Protein AF-A0A3D2YTZ0-F1 (afdb_monomer_lite)

Foldseek 3Di:
DDWDWDQDPVRKIKTFAAADPDDDPCNVPPFFGQWMFIAHPVRDTPAIAGDRFFGDDKDQDPVRKIKTKGWDWDDLVLVVLAAADDDDPPDDSTDIWIKIFIAHRVRDTPDIDTVSVVDDSVPDHD

Radius of gyration: 16.48 Å; chains: 1; bounding b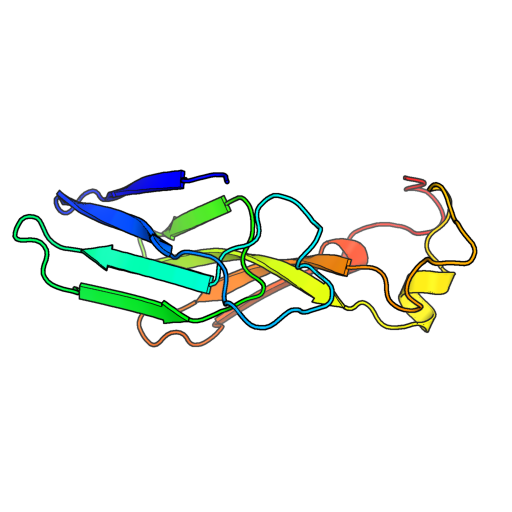ox: 40×25×51 Å

Secondary structure (DSSP, 8-state):
----EEE-TTS-EEEEPPPPSS--TTTTSTTB-SEEEEE-TT--EEEEEE-TTEEEEEEE-TTS-EEEEEEEEPPHHHHTT---S---TTS-SSPEEEEEEEEPTTS-EEEEEEGGGSS-TTT---

Structure (mmCIF, N/CA/C/O backbone):
data_AF-A0A3D2YTZ0-F1
#
_entry.id   AF-A0A3D2YTZ0-F1
#
loop_
_atom_site.group_PDB
_atom_site.id
_atom_site.type_symbol
_atom_site.label_atom_id
_atom_site.label_alt_id
_atom_site.label_comp_id
_atom_site.label_asym_id
_atom_site.label_entity_id
_atom_site.label_seq_id
_atom_site.pdbx_PDB_ins_code
_atom_site.Cartn_x
_atom_site.Cartn_y
_atom_site.Cartn_z
_atom_site.occupancy
_atom_site.B_iso_or_equiv
_atom_site.auth_seq_id
_atom_site.auth_comp_id
_atom_site.auth_asym_id
_atom_site.auth_atom_id
_atom_site.pdbx_PDB_model_num
ATOM 1 N N . TYR A 1 1 ? 8.484 15.022 3.034 1.00 47.84 1 TYR A N 1
ATOM 2 C CA . TYR A 1 1 ? 7.733 14.088 3.890 1.00 47.84 1 TYR A CA 1
ATOM 3 C C . TYR A 1 1 ? 6.256 14.335 3.683 1.00 47.84 1 TYR A C 1
ATOM 5 O O . TYR A 1 1 ? 5.784 15.413 4.026 1.00 47.84 1 TYR A O 1
ATOM 13 N N . THR A 1 2 ? 5.550 13.393 3.066 1.00 51.31 2 THR A N 1
ATOM 14 C CA . THR A 1 2 ? 4.092 13.467 2.950 1.00 51.31 2 THR A CA 1
ATOM 15 C C . THR A 1 2 ? 3.515 12.777 4.177 1.00 51.31 2 THR A C 1
ATOM 17 O O . THR A 1 2 ? 3.542 11.558 4.271 1.00 51.31 2 THR A O 1
ATOM 20 N N . LEU A 1 3 ? 3.065 13.560 5.155 1.00 62.12 3 LEU A N 1
ATOM 21 C CA . LEU A 1 3 ? 2.272 13.051 6.272 1.00 62.12 3 LEU A CA 1
ATOM 22 C C . LEU A 1 3 ? 0.809 13.118 5.835 1.00 62.12 3 LEU A C 1
ATOM 24 O O . LEU A 1 3 ? 0.198 14.184 5.864 1.00 62.12 3 LEU A O 1
ATOM 28 N N . PHE A 1 4 ? 0.292 11.989 5.356 1.00 81.50 4 PHE A N 1
ATOM 29 C CA . PHE A 1 4 ? -1.108 11.817 4.979 1.00 81.50 4 PHE A CA 1
ATOM 30 C C . PHE A 1 4 ? -1.829 11.019 6.072 1.00 81.50 4 PHE A C 1
ATOM 32 O O . PHE A 1 4 ? -1.294 10.034 6.589 1.00 81.50 4 PHE A O 1
ATOM 39 N N . ALA A 1 5 ? -3.013 11.487 6.466 1.00 92.69 5 ALA A N 1
ATOM 40 C CA . ALA A 1 5 ? -3.804 10.924 7.551 1.00 92.69 5 ALA A CA 1
ATOM 41 C C . ALA A 1 5 ? -5.299 11.041 7.235 1.00 92.69 5 ALA A C 1
ATOM 43 O O . ALA A 1 5 ? -5.751 12.075 6.745 1.00 92.69 5 ALA A O 1
ATOM 44 N N . ASN A 1 6 ? -6.060 10.004 7.577 1.00 95.00 6 ASN A N 1
ATOM 45 C CA . ASN A 1 6 ? -7.503 9.921 7.399 1.00 95.00 6 ASN A CA 1
ATOM 46 C C . ASN A 1 6 ? -8.191 9.715 8.753 1.00 95.00 6 ASN A C 1
ATOM 48 O O . ASN A 1 6 ? -7.846 8.800 9.502 1.00 95.00 6 ASN A O 1
ATOM 52 N N . LEU A 1 7 ? -9.203 10.537 9.044 1.00 96.88 7 LEU A N 1
ATOM 53 C CA . LEU A 1 7 ? -10.131 10.284 10.145 1.00 96.88 7 LEU A CA 1
ATOM 54 C C . LEU A 1 7 ? -11.176 9.264 9.681 1.00 96.88 7 LEU A C 1
ATOM 56 O O . LEU A 1 7 ? -11.918 9.511 8.729 1.00 96.88 7 LEU A O 1
ATOM 60 N N . LEU A 1 8 ? -11.230 8.118 10.348 1.00 97.31 8 LEU A N 1
ATOM 61 C CA . LEU A 1 8 ? -12.148 7.036 10.025 1.00 97.31 8 LEU A CA 1
ATOM 62 C C . LEU A 1 8 ? -13.553 7.296 10.603 1.00 97.31 8 LEU A C 1
ATOM 64 O O . LEU A 1 8 ? -13.693 8.006 11.601 1.00 97.31 8 LEU A O 1
ATOM 68 N N . PRO A 1 9 ? -14.618 6.686 10.039 1.00 96.00 9 PRO A N 1
ATOM 69 C CA . PRO A 1 9 ? -15.991 6.882 10.519 1.00 96.00 9 PRO A CA 1
ATOM 70 C C . PRO A 1 9 ? -16.232 6.492 11.985 1.00 96.00 9 PRO A C 1
ATOM 72 O O . PRO A 1 9 ? -17.177 6.981 12.599 1.00 96.00 9 PRO A O 1
ATOM 75 N N . ASN A 1 10 ? -15.399 5.611 12.546 1.00 95.69 10 ASN A N 1
ATOM 76 C CA . ASN A 1 10 ? -15.441 5.210 13.956 1.00 95.69 10 ASN A CA 1
ATOM 77 C C . ASN A 1 10 ? -14.722 6.201 14.896 1.00 95.69 10 ASN A C 1
ATOM 79 O O . ASN A 1 10 ? -14.726 5.980 16.102 1.00 95.69 10 ASN A O 1
ATOM 83 N N . GLY A 1 11 ? -14.129 7.276 14.364 1.00 97.00 11 GLY A N 1
ATOM 84 C CA . GLY A 1 11 ? -13.385 8.282 15.124 1.00 97.00 11 GLY A CA 1
ATOM 85 C C . GLY A 1 11 ? -11.887 7.998 15.265 1.00 97.00 11 GLY A C 1
ATOM 86 O O . GLY A 1 11 ? -11.178 8.831 15.824 1.00 97.00 11 GLY A O 1
ATOM 87 N N . ASN A 1 12 ? -11.398 6.871 14.741 1.00 98.12 12 ASN A N 1
ATOM 88 C CA . ASN A 1 12 ? -9.980 6.519 14.784 1.00 98.12 12 ASN A CA 1
ATOM 89 C C . ASN A 1 12 ? -9.187 7.280 13.715 1.00 98.12 12 ASN A C 1
ATOM 91 O O . ASN A 1 12 ? -9.713 7.614 12.651 1.00 98.12 12 ASN A O 1
ATOM 95 N N . LEU A 1 13 ? -7.902 7.516 13.966 1.00 97.94 13 LEU A N 1
ATOM 96 C CA . LEU A 1 13 ? -6.986 8.128 13.006 1.00 97.94 13 LEU A CA 1
ATOM 97 C C . LEU A 1 13 ? -6.135 7.047 12.340 1.00 97.94 13 LEU A C 1
ATOM 99 O O . LEU A 1 13 ? -5.420 6.331 13.031 1.00 97.94 13 LEU A O 1
ATOM 103 N N . LEU A 1 14 ? -6.165 6.965 11.010 1.00 97.69 14 LEU A N 1
ATOM 104 C CA . LEU A 1 14 ? -5.296 6.099 10.209 1.00 97.69 14 LEU A CA 1
ATOM 105 C C . LEU A 1 14 ? -4.276 6.959 9.460 1.00 97.69 14 LEU A C 1
ATOM 107 O O . LEU A 1 14 ? -4.671 7.908 8.787 1.00 97.69 14 LEU A O 1
ATOM 111 N N . PHE A 1 15 ? -2.984 6.664 9.571 1.00 96.06 15 PHE A N 1
ATOM 112 C CA . PHE A 1 15 ? -1.924 7.489 8.983 1.00 96.06 15 PHE A CA 1
ATOM 113 C C . PHE A 1 15 ? -0.632 6.704 8.740 1.00 96.06 15 PHE A C 1
ATOM 115 O O . PHE A 1 15 ? -0.443 5.612 9.276 1.00 96.06 15 PHE A O 1
ATOM 122 N N . TYR A 1 16 ? 0.262 7.281 7.936 1.00 94.56 16 TYR A N 1
ATOM 123 C CA . TYR A 1 16 ? 1.583 6.713 7.670 1.00 94.56 16 TYR A CA 1
ATOM 124 C C . TYR A 1 16 ? 2.538 6.818 8.856 1.00 94.56 16 TYR A C 1
ATOM 126 O O . TYR A 1 16 ? 2.627 7.856 9.514 1.00 94.56 16 TYR A O 1
ATOM 134 N N . THR A 1 17 ? 3.342 5.780 9.058 1.00 92.50 17 THR A N 1
ATOM 135 C CA . THR A 1 17 ? 4.530 5.864 9.908 1.00 92.50 17 THR A CA 1
ATOM 136 C C . THR A 1 17 ? 5.700 6.480 9.146 1.00 92.50 17 THR A C 1
ATOM 138 O O . THR A 1 17 ? 5.727 6.531 7.912 1.00 92.50 17 THR A O 1
ATOM 141 N N . SER A 1 18 ? 6.698 6.954 9.891 1.00 89.25 18 SER A N 1
ATOM 142 C CA . SER A 1 18 ? 7.965 7.389 9.308 1.00 89.25 18 SER A CA 1
ATOM 143 C C . SER A 1 18 ? 8.587 6.280 8.462 1.00 89.25 18 SER A C 1
ATOM 145 O O . SER A 1 18 ? 8.483 5.102 8.801 1.00 89.25 18 SER A O 1
ATOM 147 N N . ALA A 1 19 ? 9.269 6.678 7.389 1.00 85.38 19 ALA A N 1
ATOM 148 C CA . ALA A 1 19 ? 10.108 5.779 6.613 1.00 85.38 19 ALA A CA 1
ATOM 149 C C . ALA A 1 19 ? 11.082 4.993 7.524 1.00 85.38 19 ALA A C 1
ATOM 151 O O . ALA A 1 19 ? 11.562 5.550 8.522 1.00 85.38 19 ALA A O 1
ATOM 152 N N . PRO A 1 20 ? 11.394 3.727 7.193 1.00 81.75 20 PRO A N 1
ATOM 153 C CA . PRO A 1 20 ? 12.442 2.977 7.867 1.00 81.75 20 PRO A CA 1
ATOM 154 C C . PRO A 1 20 ? 13.791 3.691 7.736 1.00 81.75 20 PRO A C 1
ATOM 156 O O . PRO A 1 20 ? 14.052 4.397 6.763 1.00 81.75 20 PRO A O 1
ATOM 159 N N . SER A 1 21 ? 14.664 3.484 8.722 1.00 82.69 21 SER A N 1
ATOM 160 C CA . SER A 1 21 ? 16.022 4.040 8.721 1.00 82.69 21 SER A CA 1
ATOM 161 C C . SER A 1 21 ? 16.955 3.353 7.727 1.00 82.69 21 SER A C 1
ATOM 163 O O . SER A 1 21 ? 17.928 3.962 7.288 1.00 82.69 21 SER A O 1
ATOM 165 N N . GLU A 1 22 ? 16.683 2.087 7.410 1.00 84.31 22 GLU A N 1
ATOM 166 C CA . GLU A 1 22 ? 17.488 1.314 6.470 1.00 84.31 22 GLU A CA 1
ATOM 167 C C . GLU A 1 22 ? 17.184 1.749 5.030 1.00 84.31 22 GLU A C 1
ATOM 169 O O . GLU A 1 22 ? 16.011 1.806 4.644 1.00 84.31 22 GLU A O 1
ATOM 174 N N . PRO A 1 23 ? 18.213 2.056 4.224 1.00 82.00 23 PRO A N 1
ATOM 175 C CA . PRO A 1 23 ? 18.017 2.433 2.837 1.00 82.00 23 PRO A CA 1
ATOM 176 C C . PRO A 1 23 ? 17.574 1.232 1.988 1.00 82.00 23 PRO A C 1
ATOM 178 O O . PRO A 1 23 ? 18.028 0.105 2.179 1.00 82.00 23 PRO A O 1
ATOM 181 N N . GLY A 1 24 ? 16.721 1.496 1.005 1.00 84.38 24 GLY A N 1
ATOM 182 C CA . GLY A 1 24 ? 16.273 0.571 -0.026 1.00 84.38 24 GLY A CA 1
ATOM 183 C C . GLY A 1 24 ? 16.067 1.293 -1.363 1.00 84.38 24 GLY A C 1
ATOM 184 O O . GL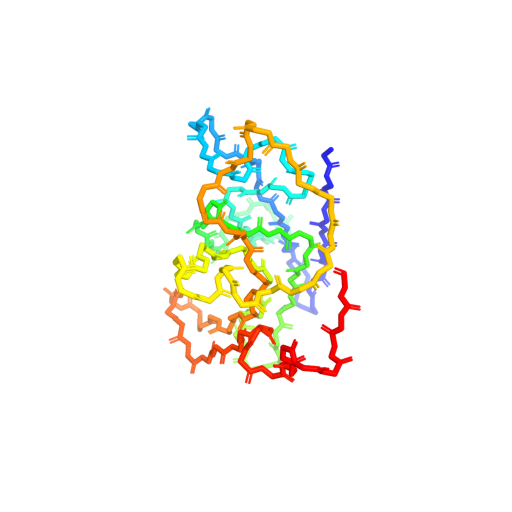Y A 1 24 ? 16.298 2.502 -1.450 1.00 84.38 24 GLY A O 1
ATOM 185 N N . PRO A 1 25 ? 15.629 0.578 -2.415 1.00 85.00 25 PRO A N 1
ATOM 186 C CA . PRO A 1 25 ? 15.519 1.124 -3.775 1.00 85.00 25 PRO A CA 1
ATOM 187 C C . PRO A 1 25 ? 14.665 2.395 -3.881 1.00 85.00 25 PRO A C 1
ATOM 189 O O . PRO A 1 25 ? 14.903 3.250 -4.726 1.00 85.00 25 PRO A O 1
ATOM 192 N N . MET A 1 26 ? 13.691 2.537 -2.985 1.00 85.31 26 MET A N 1
ATOM 193 C CA . MET A 1 26 ? 12.755 3.653 -2.916 1.00 85.31 26 MET A CA 1
ATOM 194 C C . MET A 1 26 ? 13.195 4.815 -2.011 1.00 85.31 26 MET A C 1
ATOM 196 O O . MET A 1 26 ? 12.487 5.814 -1.927 1.00 85.31 26 MET A O 1
ATOM 200 N N . THR A 1 27 ? 14.321 4.710 -1.295 1.00 81.38 27 THR A N 1
ATOM 201 C CA . THR A 1 27 ? 14.672 5.652 -0.213 1.00 81.38 27 THR A CA 1
ATOM 202 C C . THR A 1 27 ? 14.828 7.099 -0.671 1.00 81.38 27 THR A C 1
ATOM 204 O O . THR A 1 27 ? 14.437 8.007 0.060 1.00 81.38 27 THR A O 1
ATOM 207 N N . GLU A 1 28 ? 15.345 7.317 -1.878 1.00 79.62 28 GLU A N 1
ATOM 208 C CA . GLU A 1 28 ? 15.535 8.657 -2.452 1.00 79.62 28 GLU A CA 1
ATOM 209 C C . GLU A 1 28 ? 14.292 9.165 -3.206 1.00 79.62 28 GLU A C 1
ATOM 211 O O . GLU A 1 28 ? 14.282 10.278 -3.736 1.00 79.62 28 GLU A O 1
ATOM 216 N N . ILE A 1 29 ? 13.221 8.367 -3.246 1.00 83.44 29 ILE A N 1
ATOM 217 C CA . ILE A 1 29 ? 11.971 8.697 -3.925 1.00 83.44 29 ILE A CA 1
ATOM 218 C C . ILE A 1 29 ? 10.985 9.253 -2.893 1.00 83.44 29 ILE A C 1
ATOM 220 O O . ILE A 1 29 ? 10.753 8.695 -1.818 1.00 83.44 29 ILE A O 1
ATOM 224 N N . GLY A 1 30 ? 10.405 10.413 -3.205 1.00 82.69 30 GLY A N 1
ATOM 225 C CA . GLY A 1 30 ? 9.424 11.054 -2.334 1.00 82.69 30 GLY A CA 1
ATOM 226 C C . GLY A 1 30 ? 8.204 10.161 -2.085 1.00 82.69 30 GLY A C 1
ATOM 227 O O . GLY A 1 30 ? 7.786 9.415 -2.957 1.00 82.69 30 GLY A O 1
ATOM 228 N N . GLY A 1 31 ? 7.603 10.268 -0.897 1.00 83.50 31 GLY A N 1
ATOM 229 C CA . GLY A 1 31 ? 6.389 9.517 -0.542 1.00 83.50 31 GLY A CA 1
ATOM 230 C C . GLY A 1 31 ? 6.631 8.233 0.254 1.00 83.50 31 GLY A C 1
ATOM 231 O O . GLY A 1 31 ? 5.668 7.667 0.752 1.00 83.50 31 GLY A O 1
ATOM 232 N N . HIS A 1 32 ? 7.889 7.834 0.441 1.00 87.44 32 HIS A N 1
ATOM 233 C CA . HIS A 1 32 ? 8.288 6.659 1.213 1.00 87.44 32 HIS A CA 1
ATOM 234 C C . HIS A 1 32 ? 7.811 6.699 2.679 1.00 87.44 32 HIS A C 1
ATOM 236 O O . HIS A 1 32 ? 7.975 7.705 3.380 1.00 87.44 32 HIS A O 1
ATOM 242 N N . SER A 1 33 ? 7.246 5.581 3.143 1.00 90.44 33 SER A N 1
ATOM 243 C CA . SER A 1 33 ? 6.756 5.369 4.509 1.00 90.44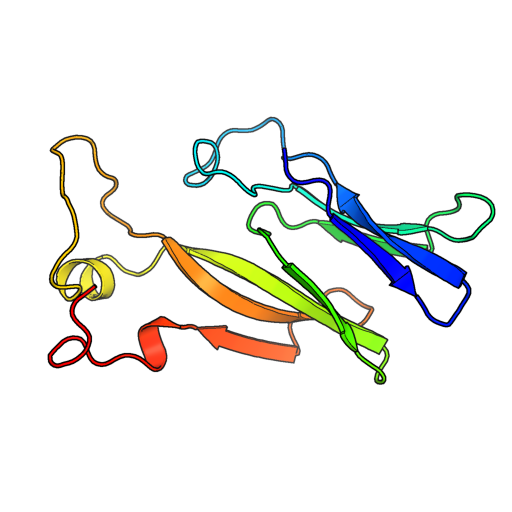 33 SER A CA 1
ATOM 244 C C . SER A 1 33 ? 7.141 3.979 5.027 1.00 90.44 33 SER A C 1
ATOM 246 O O . SER A 1 33 ? 7.460 3.088 4.246 1.00 90.44 33 SER A O 1
ATOM 248 N N . GLY A 1 34 ? 7.134 3.786 6.348 1.00 91.19 34 GLY A N 1
ATOM 249 C CA . GLY A 1 34 ? 7.434 2.484 6.958 1.00 91.19 34 GLY A CA 1
ATOM 250 C C . GLY A 1 34 ? 6.215 1.577 7.121 1.00 91.19 34 GLY A C 1
ATOM 251 O O . GLY A 1 34 ? 6.357 0.412 7.498 1.00 91.19 34 GLY A O 1
ATOM 252 N N . GLY A 1 35 ? 5.010 2.099 6.901 1.00 94.25 35 GLY A N 1
ATOM 253 C CA . GLY A 1 35 ? 3.793 1.425 7.318 1.00 94.25 35 GLY A CA 1
ATOM 254 C C . GLY A 1 35 ? 2.600 2.350 7.517 1.00 94.25 35 GLY A C 1
ATOM 255 O O . GLY A 1 35 ? 2.679 3.563 7.328 1.00 94.25 35 GLY A O 1
ATOM 256 N N . LEU A 1 36 ? 1.500 1.754 7.968 1.00 96.19 36 LEU A N 1
ATOM 257 C CA . LEU A 1 36 ? 0.283 2.425 8.413 1.00 96.19 36 LEU A CA 1
ATOM 258 C C . LEU A 1 36 ? -0.006 2.082 9.869 1.00 96.19 36 LEU A C 1
ATOM 260 O O . LEU A 1 36 ? 0.210 0.951 10.306 1.00 96.19 36 LEU A O 1
ATOM 264 N N . VAL A 1 37 ? -0.561 3.047 10.593 1.00 97.19 37 VAL A N 1
ATOM 265 C CA . VAL A 1 37 ? -1.022 2.886 11.971 1.00 97.19 37 VAL A CA 1
ATOM 266 C C . VAL A 1 37 ? -2.421 3.469 12.112 1.00 97.19 37 VAL A C 1
ATOM 268 O O . VAL A 1 37 ? -2.690 4.574 11.646 1.00 97.19 37 VAL A O 1
ATOM 271 N N . GLU A 1 38 ? -3.299 2.720 12.776 1.00 98.06 38 GLU A N 1
ATOM 272 C CA . GLU A 1 38 ? -4.595 3.182 13.261 1.00 98.06 38 GLU A CA 1
ATOM 273 C C . GLU A 1 38 ? -4.536 3.380 14.776 1.00 98.06 38 GLU A C 1
ATOM 275 O O . GLU A 1 38 ? -4.256 2.430 15.514 1.00 98.06 38 GLU A O 1
ATOM 280 N N . LEU A 1 39 ? -4.841 4.592 15.234 1.00 98.50 39 LEU A N 1
ATOM 281 C CA . LEU A 1 39 ? -4.979 4.921 16.650 1.00 98.50 39 LEU A CA 1
ATOM 282 C C . LEU A 1 39 ? -6.428 5.262 16.987 1.00 98.50 39 LEU A C 1
ATOM 284 O O . LEU A 1 39 ? -7.123 5.892 16.185 1.00 98.50 39 LEU A O 1
ATOM 288 N N . ASP A 1 40 ? -6.868 4.887 18.185 1.00 98.50 40 ASP A N 1
ATOM 289 C CA . ASP A 1 40 ? -8.118 5.396 18.746 1.00 98.50 40 ASP A CA 1
ATOM 290 C C . ASP A 1 40 ? -7.960 6.831 19.285 1.00 98.50 40 ASP A C 1
ATOM 292 O O . ASP A 1 40 ? -6.880 7.428 19.255 1.00 98.50 40 ASP A O 1
ATOM 296 N N . TRP A 1 41 ? -9.063 7.400 19.773 1.00 96.38 41 TRP A N 1
ATOM 297 C CA . TRP A 1 41 ? -9.104 8.765 20.303 1.00 96.38 41 TRP A CA 1
ATOM 298 C C . TRP A 1 41 ? -8.183 8.994 21.512 1.00 96.38 41 TRP A C 1
ATOM 300 O O . TRP A 1 41 ? -7.699 10.108 21.719 1.00 96.38 41 TRP A O 1
ATOM 310 N N . ASP A 1 42 ? -7.919 7.946 22.291 1.00 98.12 42 ASP A N 1
ATOM 311 C CA . ASP A 1 42 ? -7.047 7.992 23.465 1.00 98.12 42 ASP A CA 1
ATOM 312 C C . ASP A 1 42 ? -5.570 7.745 23.094 1.00 98.12 42 ASP A C 1
ATOM 314 O O . ASP A 1 42 ? -4.688 7.792 23.954 1.00 98.12 42 ASP A O 1
ATOM 318 N N . GLY A 1 43 ? -5.283 7.521 21.807 1.00 97.25 43 GLY A N 1
ATOM 319 C CA . GLY A 1 43 ? -3.947 7.267 21.280 1.00 97.25 43 GLY A CA 1
ATOM 320 C C . GLY A 1 43 ? -3.491 5.814 21.410 1.00 97.25 43 GLY A C 1
ATOM 321 O O . GLY A 1 43 ? -2.300 5.543 21.246 1.00 97.25 43 GLY A O 1
ATOM 322 N N . ASN A 1 44 ? -4.393 4.871 21.698 1.00 98.56 44 ASN A N 1
ATOM 323 C CA . ASN A 1 44 ? -4.043 3.455 21.738 1.00 98.56 44 ASN A CA 1
ATOM 324 C C . ASN A 1 44 ? -3.946 2.884 20.323 1.00 98.56 44 ASN A C 1
ATOM 326 O O . ASN A 1 44 ? -4.741 3.216 19.443 1.00 98.56 44 ASN A O 1
ATOM 330 N N . LEU A 1 45 ? -2.993 1.972 20.122 1.00 98.19 45 LEU A N 1
ATOM 331 C CA . LEU A 1 45 ? -2.847 1.244 18.868 1.00 98.19 45 LEU A CA 1
ATOM 332 C C . LEU A 1 45 ? -4.022 0.282 18.658 1.00 98.19 45 LEU A C 1
ATOM 334 O O . LEU A 1 45 ? -4.222 -0.641 19.448 1.00 98.19 45 LEU A O 1
ATOM 338 N N . VAL A 1 46 ? -4.751 0.472 17.560 1.00 98.00 46 VAL A N 1
ATOM 339 C CA . VAL A 1 46 ? -5.865 -0.391 17.143 1.00 98.00 46 VAL A CA 1
ATOM 340 C C . VAL A 1 46 ? -5.414 -1.377 16.070 1.00 98.00 46 VAL A C 1
ATOM 342 O O . VAL A 1 46 ? -5.776 -2.552 16.111 1.00 98.00 46 VAL A O 1
ATOM 345 N N . TRP A 1 47 ? -4.619 -0.908 15.108 1.00 98.12 47 TRP A N 1
ATOM 346 C CA . TRP A 1 47 ? -4.143 -1.712 13.985 1.00 98.12 47 TRP A CA 1
ATOM 347 C C . TRP A 1 47 ? -2.836 -1.152 13.420 1.00 98.12 47 TRP A C 1
ATOM 349 O O . TRP A 1 47 ? -2.612 0.058 13.456 1.00 98.12 47 TRP A O 1
ATOM 359 N N . GLN A 1 48 ? -1.992 -2.023 12.864 1.00 97.50 48 GLN A N 1
ATOM 360 C CA . GLN A 1 48 ? -0.793 -1.622 12.133 1.00 97.50 48 GLN A CA 1
ATOM 361 C C . GLN A 1 48 ? -0.558 -2.501 10.906 1.00 97.50 48 GLN A C 1
ATOM 363 O O . GLN A 1 48 ? -0.882 -3.690 10.906 1.00 97.50 48 GLN A O 1
ATOM 368 N N . LEU A 1 49 ? 0.093 -1.917 9.906 1.00 96.44 49 LEU A N 1
ATOM 369 C CA . LEU A 1 49 ? 0.704 -2.619 8.785 1.00 96.44 49 LEU A CA 1
ATOM 370 C C . LEU A 1 49 ? 2.117 -2.083 8.604 1.00 96.44 49 LEU A C 1
ATOM 372 O O . LEU A 1 49 ? 2.290 -0.941 8.194 1.00 96.44 49 LEU A O 1
ATOM 376 N N . GLU A 1 50 ? 3.119 -2.904 8.892 1.00 95.00 50 GLU A N 1
ATOM 377 C CA . GLU A 1 50 ? 4.512 -2.586 8.581 1.00 95.00 50 GLU A CA 1
ATOM 378 C C . GLU A 1 50 ? 4.794 -2.994 7.139 1.00 95.00 50 GLU A C 1
ATOM 380 O O . GLU A 1 50 ? 4.672 -4.166 6.778 1.00 95.00 50 GLU A O 1
ATOM 385 N N . ASN A 1 51 ? 5.134 -2.021 6.300 1.00 93.62 51 ASN A N 1
ATOM 386 C CA . ASN A 1 51 ? 5.505 -2.271 4.919 1.00 93.62 51 ASN A CA 1
ATOM 387 C C . ASN A 1 51 ? 6.317 -1.076 4.387 1.00 93.62 51 ASN A C 1
ATOM 389 O O . ASN A 1 51 ? 5.736 -0.010 4.171 1.00 93.62 51 ASN A O 1
ATOM 393 N N . PRO A 1 52 ? 7.634 -1.240 4.155 1.00 92.06 52 PRO A N 1
ATOM 394 C CA . PRO A 1 52 ? 8.519 -0.154 3.732 1.00 92.06 52 PRO A CA 1
ATOM 395 C C . PRO A 1 52 ? 8.287 0.292 2.281 1.00 92.06 52 PRO A C 1
ATOM 397 O O . PRO A 1 52 ? 8.893 1.252 1.824 1.00 92.06 52 PRO A O 1
ATOM 400 N N . TRP A 1 53 ? 7.441 -0.414 1.529 1.00 93.62 53 TRP A N 1
ATOM 401 C CA . TRP A 1 53 ? 7.181 -0.113 0.123 1.00 93.62 53 TRP A CA 1
ATOM 402 C C . TRP A 1 53 ? 6.000 0.830 -0.082 1.00 93.62 53 TRP A C 1
ATOM 404 O O . TRP A 1 53 ? 5.745 1.248 -1.209 1.00 93.62 53 TRP A O 1
ATOM 414 N N . LEU A 1 54 ? 5.263 1.149 0.982 1.00 93.56 54 LEU A N 1
ATOM 415 C CA . LEU A 1 54 ? 4.090 2.006 0.914 1.00 93.56 54 LEU A CA 1
ATOM 416 C C . LEU A 1 54 ? 4.453 3.438 0.539 1.00 93.56 54 LEU A C 1
ATOM 418 O O . LEU A 1 54 ? 5.362 4.041 1.124 1.00 93.56 54 LEU A O 1
ATOM 422 N N . HIS A 1 55 ? 3.662 4.004 -0.368 1.00 90.88 55 HIS A N 1
ATOM 423 C CA . HIS A 1 55 ? 3.813 5.385 -0.791 1.00 90.88 55 HIS A CA 1
ATOM 424 C C . HIS A 1 55 ? 2.477 6.045 -1.118 1.00 90.88 55 HIS A C 1
ATOM 426 O O . HIS A 1 55 ? 1.499 5.382 -1.444 1.00 90.88 55 HIS A O 1
ATOM 432 N N . HIS A 1 56 ? 2.471 7.371 -0.997 1.00 91.19 56 HIS A N 1
ATOM 433 C CA . HIS A 1 56 ? 1.432 8.324 -1.405 1.00 91.19 56 HIS A CA 1
ATOM 434 C C . HIS A 1 56 ? -0.003 8.155 -0.873 1.00 91.19 56 HIS A C 1
ATOM 436 O O . HIS A 1 56 ? -0.512 9.137 -0.330 1.00 91.19 56 HIS A O 1
ATOM 442 N N . ASP A 1 57 ? -0.660 7.004 -1.039 1.00 93.62 57 ASP A N 1
ATOM 443 C CA . ASP A 1 57 ? -2.088 6.843 -0.742 1.00 93.62 57 ASP A CA 1
ATOM 444 C C . ASP A 1 57 ? -2.488 5.524 -0.042 1.00 93.62 57 ASP A C 1
ATOM 446 O O . ASP A 1 57 ? -1.887 4.456 -0.215 1.00 93.62 57 ASP A O 1
ATOM 450 N N . PHE A 1 58 ? -3.561 5.611 0.746 1.00 96.25 58 PHE A N 1
ATOM 451 C CA . PHE A 1 58 ? -4.246 4.490 1.379 1.00 96.25 58 PHE A CA 1
ATOM 452 C C . PHE A 1 58 ? -5.715 4.821 1.666 1.00 96.25 58 PHE A C 1
ATOM 454 O O . PHE A 1 58 ? -6.094 5.961 1.943 1.00 96.25 58 PHE A O 1
ATOM 461 N N . GLN A 1 59 ? -6.546 3.782 1.735 1.00 96.75 59 GLN A N 1
ATOM 462 C CA . GLN A 1 59 ? -7.956 3.904 2.073 1.00 96.75 59 GLN A CA 1
ATOM 463 C C . GLN A 1 59 ? -8.462 2.696 2.869 1.00 96.75 59 GLN A C 1
ATOM 465 O O . GLN A 1 59 ? -8.362 1.551 2.432 1.00 96.75 59 GLN A O 1
ATOM 470 N N . ARG A 1 60 ? -9.095 2.949 4.021 1.00 97.62 60 ARG A N 1
ATOM 471 C CA . ARG A 1 60 ? -9.902 1.937 4.718 1.00 97.62 60 ARG A CA 1
ATOM 472 C C . ARG A 1 60 ? -11.221 1.743 3.969 1.00 97.62 60 ARG A C 1
ATOM 474 O O . ARG A 1 60 ? -11.961 2.698 3.739 1.00 97.62 60 ARG A O 1
ATOM 481 N N . LEU A 1 61 ? -11.520 0.506 3.602 1.00 97.88 61 LEU A N 1
ATOM 482 C CA . LEU A 1 61 ? -12.723 0.114 2.880 1.00 97.88 61 LEU A CA 1
ATOM 483 C C . LEU A 1 61 ? -13.878 -0.215 3.846 1.00 9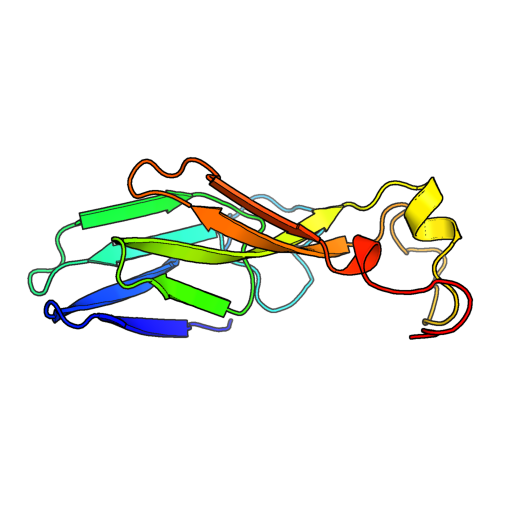7.88 61 LEU A C 1
ATOM 485 O O . LEU A 1 61 ? -13.638 -0.590 4.998 1.00 97.88 61 LEU A O 1
ATOM 489 N N . PRO A 1 62 ? -15.148 -0.140 3.394 1.00 96.94 62 PRO A N 1
ATOM 490 C CA . PRO A 1 62 ? -16.312 -0.449 4.234 1.00 96.94 62 PRO A CA 1
ATOM 491 C C . PRO A 1 62 ? -16.352 -1.883 4.784 1.00 96.94 62 PRO A C 1
ATOM 493 O O . PRO A 1 62 ? -17.004 -2.130 5.795 1.00 96.94 62 PRO A O 1
ATOM 496 N N . ASN A 1 63 ? -15.670 -2.829 4.132 1.00 97.44 63 ASN A N 1
ATOM 497 C CA . ASN A 1 63 ? -15.547 -4.220 4.583 1.00 97.44 63 ASN A CA 1
ATOM 498 C C . ASN A 1 63 ? -14.499 -4.406 5.706 1.00 97.44 63 ASN A C 1
ATOM 500 O O . ASN A 1 63 ? -14.348 -5.517 6.207 1.00 97.44 63 ASN A O 1
ATOM 504 N N . GLY A 1 64 ? -13.789 -3.343 6.102 1.00 97.00 64 GLY A N 1
ATOM 505 C CA . GLY A 1 64 ? -12.726 -3.373 7.109 1.00 97.00 64 GLY A CA 1
ATOM 506 C C . GLY A 1 64 ? -11.321 -3.604 6.547 1.00 97.00 64 GLY A C 1
ATOM 507 O O . GLY A 1 64 ? -10.356 -3.464 7.293 1.00 97.00 64 GLY A O 1
ATOM 508 N N . ASN A 1 65 ? -11.186 -3.903 5.254 1.00 98.56 65 ASN A N 1
ATOM 509 C CA . ASN A 1 65 ? -9.890 -4.050 4.599 1.00 98.56 65 ASN A CA 1
ATOM 510 C C . ASN A 1 65 ? -9.248 -2.686 4.330 1.00 98.56 65 ASN A C 1
ATOM 512 O O . ASN A 1 65 ? -9.933 -1.672 4.228 1.00 98.56 65 ASN A O 1
ATOM 516 N N . THR A 1 66 ? -7.931 -2.656 4.169 1.00 98.38 66 THR A N 1
ATOM 517 C CA . THR A 1 66 ? -7.181 -1.443 3.834 1.00 98.38 66 THR A CA 1
ATOM 518 C C . THR A 1 66 ? -6.584 -1.592 2.443 1.00 98.38 66 THR A C 1
ATOM 520 O O . THR A 1 66 ? -5.774 -2.484 2.216 1.00 98.38 66 THR A O 1
ATOM 523 N N . LEU A 1 67 ? -6.978 -0.722 1.518 1.00 98.06 67 LEU A N 1
ATOM 524 C CA . LEU A 1 67 ? -6.337 -0.570 0.218 1.00 98.06 67 LEU A CA 1
ATOM 525 C C . LEU A 1 67 ? -5.134 0.359 0.379 1.00 98.06 67 LEU A C 1
ATOM 527 O O . LEU A 1 67 ? -5.259 1.398 1.027 1.00 98.06 67 LEU A O 1
ATOM 531 N N . ALA A 1 68 ? -3.985 0.010 -0.183 1.00 97.06 68 ALA A N 1
ATOM 532 C CA . ALA A 1 68 ? -2.811 0.867 -0.119 1.00 97.06 68 ALA A CA 1
ATOM 533 C C . ALA A 1 68 ? -1.962 0.764 -1.385 1.00 97.06 68 ALA A C 1
ATOM 535 O O . ALA A 1 68 ? -1.878 -0.304 -2.001 1.00 97.06 68 ALA A O 1
ATOM 536 N N . LEU A 1 69 ? -1.345 1.886 -1.747 1.00 96.56 69 LEU A N 1
ATOM 537 C CA . LEU A 1 69 ? -0.419 2.002 -2.861 1.00 96.56 69 LEU A CA 1
ATOM 538 C C . LEU A 1 69 ? 1.014 1.746 -2.377 1.00 96.56 69 LEU A C 1
ATOM 540 O O . LEU A 1 69 ? 1.427 2.215 -1.313 1.00 96.56 69 LEU A O 1
ATOM 544 N N . MET A 1 70 ? 1.762 0.963 -3.144 1.00 94.88 70 MET A N 1
ATOM 545 C CA . MET A 1 70 ? 3.157 0.653 -2.867 1.00 94.88 70 MET A CA 1
ATOM 546 C C . MET A 1 70 ? 3.969 0.481 -4.137 1.00 94.88 70 MET A C 1
ATOM 548 O O . MET A 1 70 ? 3.427 0.266 -5.220 1.00 94.88 70 MET A O 1
ATOM 552 N N . TRP A 1 71 ? 5.282 0.539 -3.971 1.00 95.38 71 TRP A N 1
ATOM 553 C CA . TRP A 1 71 ? 6.223 0.170 -5.006 1.00 95.38 71 TRP A CA 1
ATOM 554 C C . TRP A 1 71 ? 6.444 -1.337 -5.012 1.00 95.38 71 TRP A C 1
ATOM 556 O O . TRP A 1 71 ? 6.357 -2.018 -3.988 1.00 95.38 71 TRP A O 1
ATOM 566 N N . GLU A 1 72 ? 6.799 -1.843 -6.179 1.00 95.69 72 GLU A N 1
ATOM 567 C CA . GLU A 1 72 ? 7.373 -3.167 -6.353 1.00 95.69 72 GLU A CA 1
ATOM 568 C C . GLU A 1 72 ? 8.418 -3.100 -7.463 1.00 95.69 72 GLU A C 1
ATOM 570 O O . GLU A 1 72 ? 8.210 -2.452 -8.488 1.00 95.69 72 GLU A O 1
ATOM 575 N N . GLU A 1 73 ? 9.554 -3.763 -7.261 1.00 95.25 73 GLU A N 1
ATOM 576 C CA . GLU A 1 73 ? 10.559 -3.900 -8.310 1.00 95.25 73 GLU A CA 1
ATOM 577 C C . GLU A 1 73 ? 10.012 -4.777 -9.438 1.00 95.25 73 GLU A C 1
ATOM 579 O O . GLU A 1 73 ? 9.717 -5.961 -9.257 1.00 95.25 73 GLU A O 1
ATOM 584 N N . MET A 1 74 ? 9.894 -4.197 -10.630 1.00 95.31 74 MET A N 1
ATOM 585 C CA . MET A 1 74 ? 9.542 -4.951 -11.822 1.00 95.31 74 MET A CA 1
ATOM 586 C C . MET A 1 74 ? 10.700 -5.863 -12.230 1.00 95.31 74 MET A C 1
ATOM 588 O O . MET A 1 74 ? 11.880 -5.563 -12.023 1.00 95.31 74 MET A O 1
ATOM 592 N N . SER A 1 75 ? 10.374 -6.981 -12.884 1.00 94.94 75 SER A N 1
ATOM 593 C CA . SER A 1 75 ? 11.405 -7.840 -13.471 1.00 94.94 75 SER A CA 1
ATOM 594 C C . SER A 1 75 ? 12.272 -7.050 -14.462 1.00 94.94 75 SER A C 1
ATOM 596 O O . SER A 1 75 ? 11.808 -6.079 -15.071 1.00 94.94 75 SER A O 1
ATOM 598 N N . SER A 1 76 ? 13.524 -7.469 -14.651 1.00 93.69 76 SER A N 1
ATOM 599 C CA . SER A 1 76 ? 14.402 -6.854 -15.652 1.00 93.69 76 SER A CA 1
ATOM 600 C C . SER A 1 76 ? 13.775 -6.922 -17.045 1.00 93.69 76 SER A C 1
ATOM 602 O O . SER A 1 76 ? 13.780 -5.936 -17.770 1.00 93.69 76 SER A O 1
ATOM 604 N N . ASP A 1 77 ? 13.154 -8.052 -17.391 1.00 93.62 77 ASP A N 1
ATOM 605 C CA . ASP A 1 77 ? 12.508 -8.252 -18.691 1.00 93.62 77 ASP A CA 1
ATOM 606 C C . ASP A 1 77 ? 11.343 -7.279 -18.904 1.00 93.62 77 ASP A C 1
ATOM 608 O O . ASP A 1 77 ? 11.181 -6.737 -19.994 1.00 93.62 77 ASP A O 1
ATOM 612 N N . THR A 1 78 ? 10.546 -7.020 -17.864 1.00 93.62 78 THR A N 1
ATOM 613 C CA . THR A 1 78 ? 9.489 -5.999 -17.899 1.00 93.62 78 THR A CA 1
ATOM 614 C C . THR A 1 78 ? 10.090 -4.603 -18.033 1.00 93.62 78 THR A C 1
ATOM 616 O O . THR A 1 78 ? 9.642 -3.830 -18.873 1.00 93.62 78 THR A O 1
ATOM 619 N N . THR A 1 79 ? 11.132 -4.302 -17.253 1.00 93.12 79 THR A N 1
ATOM 620 C CA . THR A 1 79 ? 11.833 -3.010 -17.271 1.00 93.12 79 THR A CA 1
ATOM 621 C C . THR A 1 79 ? 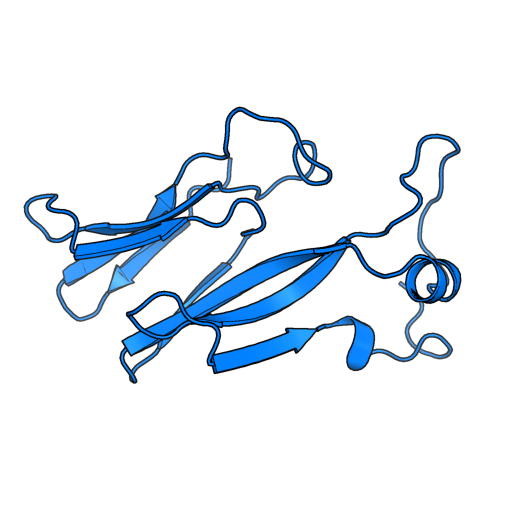12.368 -2.687 -18.668 1.00 93.12 79 THR A C 1
ATOM 623 O O . THR A 1 79 ? 12.105 -1.610 -19.190 1.00 93.12 79 THR A O 1
ATOM 626 N N . PHE A 1 80 ? 13.022 -3.643 -19.336 1.00 91.38 80 PHE A N 1
ATOM 627 C CA . PHE A 1 80 ? 13.565 -3.455 -20.688 1.00 91.38 80 PHE A CA 1
ATOM 628 C C . PHE A 1 80 ? 12.507 -3.273 -21.782 1.00 91.38 80 PHE A C 1
ATOM 630 O O . PHE A 1 80 ? 12.849 -2.878 -22.896 1.00 91.38 80 PHE A O 1
ATOM 637 N N . ARG A 1 81 ? 11.239 -3.591 -21.502 1.00 92.50 81 ARG A N 1
ATOM 638 C CA . ARG A 1 81 ? 10.131 -3.386 -22.442 1.00 92.50 81 ARG A CA 1
ATOM 639 C C . ARG A 1 81 ? 9.485 -2.014 -22.305 1.00 92.50 81 ARG A C 1
ATOM 641 O O . ARG A 1 81 ? 8.741 -1.631 -23.204 1.00 92.50 81 ARG A O 1
ATOM 648 N N . VAL A 1 82 ? 9.734 -1.297 -21.209 1.00 91.06 82 VAL A N 1
ATOM 649 C CA . VAL A 1 82 ? 9.239 0.069 -21.041 1.00 91.06 82 VAL A CA 1
ATOM 650 C C . VAL A 1 82 ? 9.960 0.969 -22.039 1.00 91.06 82 VAL A C 1
ATOM 652 O O . VAL A 1 82 ? 11.187 1.045 -22.060 1.00 91.06 82 VAL A O 1
ATOM 655 N N . ASN A 1 83 ? 9.180 1.639 -22.881 1.00 88.44 83 ASN A N 1
ATOM 656 C CA . ASN A 1 83 ? 9.671 2.612 -23.845 1.00 88.44 83 ASN A CA 1
ATOM 657 C C . ASN A 1 83 ? 9.382 4.024 -23.331 1.00 88.44 83 ASN A C 1
ATOM 659 O O . ASN A 1 83 ? 8.303 4.266 -22.798 1.00 88.44 83 ASN A O 1
ATOM 663 N N . GLY A 1 84 ? 10.306 4.957 -23.567 1.00 85.50 84 GLY A N 1
ATOM 664 C CA . GLY A 1 84 ? 10.196 6.333 -23.081 1.00 85.50 84 GLY A CA 1
ATOM 665 C C . GLY A 1 84 ? 11.158 6.613 -21.928 1.00 85.50 84 GLY A C 1
ATOM 666 O O . GLY A 1 84 ? 12.257 6.057 -21.892 1.00 85.50 84 GLY A O 1
ATOM 667 N N . GLY A 1 85 ? 10.760 7.503 -21.021 1.00 83.38 85 GLY A N 1
ATOM 668 C CA . GLY A 1 85 ? 11.561 7.909 -19.866 1.00 83.38 85 GLY A CA 1
ATOM 669 C C . GLY A 1 85 ? 12.882 8.636 -20.172 1.00 83.38 85 GLY A C 1
ATOM 670 O O . GLY A 1 85 ? 13.263 8.905 -21.313 1.00 83.38 85 GLY A O 1
ATOM 671 N N . PHE A 1 86 ? 13.594 8.987 -19.100 1.00 85.38 86 PHE A N 1
ATOM 672 C CA . PHE A 1 86 ? 14.953 9.526 -19.138 1.00 85.38 86 PHE A CA 1
ATOM 673 C C . PHE A 1 86 ? 15.871 8.547 -18.414 1.00 85.38 86 PHE A C 1
ATOM 675 O O . PHE A 1 86 ? 15.631 8.263 -17.246 1.00 85.38 86 PHE A O 1
ATOM 682 N N . THR A 1 87 ? 16.900 8.050 -19.104 1.00 85.81 87 THR A N 1
ATOM 683 C CA . THR A 1 87 ? 17.817 7.041 -18.559 1.00 85.81 87 THR A CA 1
ATOM 684 C C . THR A 1 87 ? 19.219 7.599 -18.332 1.00 85.81 87 THR A C 1
ATOM 686 O O . THR A 1 87 ? 19.776 8.252 -19.223 1.00 85.81 87 THR A O 1
ATOM 689 N N . THR A 1 88 ? 19.825 7.270 -17.196 1.00 89.06 88 THR A N 1
ATOM 690 C CA . THR A 1 88 ? 21.223 7.560 -16.851 1.00 89.06 88 THR A CA 1
ATOM 691 C C . THR A 1 88 ? 22.029 6.279 -16.637 1.00 89.06 88 THR A C 1
ATOM 693 O O . THR A 1 88 ? 21.476 5.187 -16.541 1.00 89.06 88 THR A O 1
ATOM 696 N N . ALA A 1 89 ? 23.361 6.388 -16.604 1.00 88.75 89 ALA A N 1
ATOM 697 C CA . ALA A 1 89 ? 24.223 5.225 -16.374 1.00 88.75 89 ALA A CA 1
ATOM 698 C C . ALA A 1 89 ? 24.142 4.719 -14.923 1.00 88.75 89 ALA A C 1
ATOM 700 O O . ALA A 1 89 ? 24.540 3.592 -14.635 1.00 88.75 89 ALA A O 1
ATOM 701 N N . GLU A 1 90 ? 23.653 5.567 -14.023 1.00 89.19 90 GLU A N 1
ATOM 702 C CA . GLU A 1 90 ? 23.497 5.313 -12.599 1.00 89.19 90 GLU A CA 1
ATOM 703 C C . GLU A 1 90 ? 22.137 4.690 -12.248 1.00 89.19 90 GLU A C 1
ATOM 705 O O . GLU A 1 90 ? 21.924 4.323 -11.090 1.00 89.19 90 GLU A O 1
ATOM 710 N N . ASP A 1 91 ? 21.228 4.557 -13.220 1.00 87.56 91 ASP A N 1
ATOM 711 C CA . ASP A 1 91 ? 19.886 4.035 -12.973 1.00 87.56 91 ASP A CA 1
ATOM 712 C C . ASP A 1 91 ? 19.918 2.550 -12.563 1.00 87.56 91 ASP A C 1
ATOM 714 O O . ASP A 1 91 ? 20.693 1.755 -13.112 1.00 87.56 91 ASP A O 1
ATOM 718 N N . PRO A 1 92 ? 19.053 2.133 -11.619 1.00 87.62 92 PRO A N 1
ATOM 719 C CA . PRO A 1 92 ? 18.912 0.731 -11.255 1.00 87.62 92 PRO A CA 1
ATOM 720 C C . PRO A 1 92 ? 18.454 -0.140 -12.432 1.00 87.62 92 PRO A C 1
ATOM 722 O O . PRO A 1 92 ? 17.702 0.289 -13.302 1.00 87.62 92 PRO A O 1
ATOM 725 N N . VAL A 1 93 ? 18.837 -1.422 -12.401 1.00 90.62 93 VAL A N 1
ATOM 726 C CA . VAL A 1 93 ? 18.390 -2.426 -13.390 1.00 90.62 93 VAL A CA 1
ATOM 727 C C . VAL A 1 93 ? 16.877 -2.658 -13.327 1.00 90.62 93 VAL A C 1
ATOM 729 O O . VAL A 1 93 ? 16.262 -2.995 -14.337 1.00 90.62 93 VAL A O 1
ATOM 732 N N . HIS A 1 94 ? 16.286 -2.505 -12.143 1.00 93.38 94 HIS A N 1
ATOM 733 C CA . HIS A 1 94 ? 14.866 -2.713 -11.901 1.00 93.38 94 HIS A CA 1
ATOM 734 C C . HIS A 1 94 ? 14.162 -1.371 -11.761 1.00 93.38 94 HIS A C 1
ATOM 736 O O . HIS A 1 94 ? 14.488 -0.578 -10.878 1.00 93.38 94 HIS A O 1
ATOM 742 N N . MET A 1 95 ? 13.164 -1.133 -12.608 1.00 92.75 95 MET A N 1
ATOM 743 C CA . MET A 1 95 ? 12.230 -0.037 -12.392 1.00 92.75 95 MET A CA 1
ATOM 744 C C . MET A 1 95 ? 11.266 -0.383 -11.255 1.00 92.75 95 MET A C 1
ATOM 746 O O . MET A 1 95 ? 10.823 -1.527 -11.128 1.00 92.75 95 MET A O 1
ATOM 750 N N . LEU A 1 96 ? 10.895 0.621 -10.462 1.00 94.19 96 LEU A N 1
ATOM 751 C CA . LEU A 1 96 ? 9.797 0.499 -9.510 1.00 94.19 96 LEU A CA 1
ATOM 752 C C . LEU A 1 96 ? 8.471 0.728 -10.232 1.00 94.19 96 LEU A C 1
ATOM 754 O O . LEU A 1 96 ? 8.281 1.757 -10.878 1.00 94.19 96 LEU A O 1
ATOM 758 N N . GLY A 1 97 ? 7.566 -0.236 -10.120 1.00 94.25 97 GLY A N 1
ATOM 759 C CA . GLY A 1 97 ? 6.191 -0.129 -10.584 1.00 94.25 97 GLY A CA 1
ATOM 760 C C . GLY A 1 97 ? 5.226 0.135 -9.432 1.00 94.25 97 GLY A C 1
ATOM 761 O O . GLY A 1 97 ? 5.515 -0.173 -8.275 1.00 94.25 97 GLY A O 1
ATOM 762 N N . ASP A 1 98 ? 4.055 0.668 -9.771 1.00 95.56 98 ASP A N 1
ATOM 763 C CA . ASP A 1 98 ? 2.973 0.905 -8.818 1.00 95.56 98 ASP A CA 1
ATOM 764 C C . ASP A 1 98 ? 2.083 -0.327 -8.653 1.00 95.56 98 ASP A C 1
ATOM 766 O O . ASP A 1 98 ? 1.548 -0.880 -9.620 1.00 95.56 98 ASP A O 1
ATOM 770 N N . VAL A 1 99 ? 1.885 -0.724 -7.398 1.00 97.62 99 VAL A N 1
ATOM 771 C CA . VAL A 1 99 ? 1.008 -1.823 -7.002 1.00 97.62 99 VAL A CA 1
ATOM 772 C C . VAL A 1 99 ? -0.001 -1.322 -5.989 1.00 97.62 99 VAL A C 1
ATOM 774 O O . VAL A 1 99 ? 0.345 -0.716 -4.977 1.00 97.62 99 VAL A O 1
ATOM 777 N N . VAL A 1 100 ? -1.266 -1.636 -6.228 1.00 98.19 100 VAL A N 1
ATOM 778 C CA . VAL A 1 100 ? -2.339 -1.427 -5.263 1.00 98.19 100 VAL A CA 1
ATOM 779 C C . VAL A 1 100 ? -2.682 -2.777 -4.650 1.00 98.19 100 VAL A C 1
ATOM 781 O O . VAL A 1 100 ? -3.060 -3.708 -5.364 1.00 98.19 100 VAL A O 1
ATOM 784 N N . ARG A 1 101 ? -2.572 -2.895 -3.325 1.00 98.56 101 ARG A N 1
ATOM 785 C CA . ARG A 1 101 ? -2.976 -4.111 -2.602 1.00 98.56 101 ARG A CA 1
ATOM 786 C C . ARG A 1 101 ? -4.087 -3.817 -1.617 1.00 98.56 101 ARG A C 1
ATOM 788 O O . ARG A 1 101 ? -4.076 -2.792 -0.939 1.00 98.56 101 ARG A O 1
ATOM 795 N N . GLU A 1 102 ? -5.023 -4.750 -1.519 1.00 98.62 102 GLU A N 1
ATOM 796 C CA . GLU A 1 102 ? -6.031 -4.785 -0.466 1.00 98.62 102 GLU A CA 1
ATOM 797 C C . GLU A 1 102 ? -5.565 -5.751 0.621 1.00 98.62 102 GLU A C 1
ATOM 799 O O . GLU A 1 102 ? -5.362 -6.939 0.365 1.00 98.62 102 GLU A O 1
ATOM 804 N N . PHE A 1 103 ? -5.404 -5.241 1.837 1.00 98.62 103 PHE A N 1
ATOM 805 C CA . PHE A 1 103 ? -5.043 -6.016 3.016 1.00 98.62 103 PHE A CA 1
ATOM 806 C C . PHE A 1 103 ? -6.271 -6.246 3.881 1.00 98.62 103 PHE A C 1
ATOM 808 O O . PHE A 1 103 ? -6.995 -5.304 4.208 1.00 98.62 103 PHE A O 1
ATOM 815 N N . ASN A 1 104 ? -6.487 -7.479 4.319 1.00 98.56 104 ASN A N 1
ATOM 816 C CA . ASN A 1 104 ? -7.480 -7.743 5.351 1.00 98.56 104 ASN A CA 1
ATOM 817 C C . ASN A 1 104 ? -7.012 -7.208 6.728 1.00 98.56 104 ASN A C 1
ATOM 819 O O . ASN A 1 104 ? -5.850 -6.818 6.880 1.00 98.56 104 ASN A O 1
ATOM 823 N N . PRO A 1 105 ? -7.861 -7.218 7.776 1.00 97.56 105 PRO A N 1
ATOM 824 C CA . PRO A 1 105 ? -7.470 -6.733 9.103 1.00 97.56 105 PRO A CA 1
ATOM 825 C C . PRO A 1 105 ? -6.295 -7.480 9.753 1.00 97.56 105 PRO A C 1
ATOM 827 O O . PRO A 1 105 ? -5.713 -6.976 10.707 1.00 97.56 105 PRO A O 1
ATOM 830 N N . LYS A 1 106 ? -5.922 -8.666 9.255 1.00 97.50 106 LYS A N 1
ATOM 831 C CA . LYS A 1 106 ? -4.734 -9.404 9.711 1.00 97.50 106 LYS A CA 1
ATOM 832 C C . LYS A 1 106 ? -3.448 -8.971 8.998 1.00 97.50 106 LYS A C 1
ATOM 834 O O . LYS A 1 106 ? -2.387 -9.487 9.328 1.00 97.50 106 LYS A O 1
ATOM 839 N N . GLY A 1 107 ? -3.537 -8.054 8.033 1.00 96.38 107 GLY A N 1
ATOM 840 C CA . GLY A 1 107 ? -2.411 -7.626 7.203 1.00 96.38 107 GLY A CA 1
ATOM 841 C C . GLY A 1 107 ? -2.108 -8.576 6.041 1.00 96.38 107 GLY A C 1
ATOM 842 O O . GLY A 1 107 ? -1.049 -8.469 5.433 1.00 96.38 107 GLY A O 1
ATOM 843 N N . GLU A 1 108 ? -3.009 -9.507 5.717 1.00 98.12 108 GLU A N 1
ATOM 844 C CA . GLU A 1 108 ? -2.825 -10.434 4.597 1.00 98.12 108 GLU A CA 1
ATOM 845 C C . GLU A 1 108 ? -3.371 -9.809 3.309 1.00 98.12 108 GLU A C 1
ATOM 847 O O . GLU A 1 108 ? -4.469 -9.246 3.307 1.00 98.12 108 GLU A O 1
ATOM 852 N N . VAL A 1 109 ? -2.630 -9.938 2.208 1.00 98.44 109 VAL A N 1
ATOM 853 C CA . VAL A 1 109 ? -3.071 -9.483 0.882 1.00 98.44 10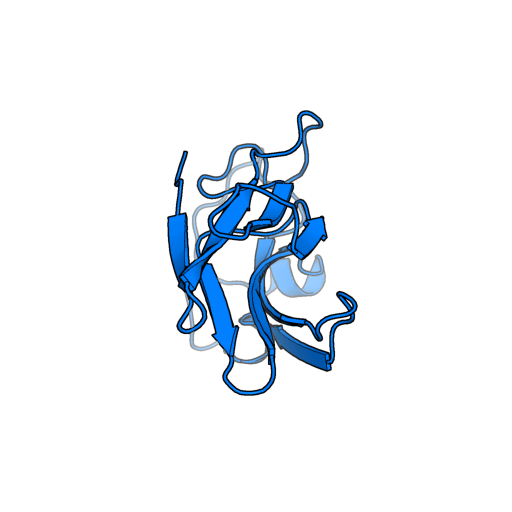9 VAL A CA 1
ATOM 854 C C . VAL A 1 109 ? -4.209 -10.377 0.394 1.00 98.44 109 VAL A C 1
ATOM 856 O O . VAL A 1 109 ? -4.047 -11.593 0.291 1.00 98.44 109 VAL A O 1
ATOM 859 N N . VAL A 1 110 ? -5.355 -9.777 0.081 1.00 98.50 110 VAL A N 1
ATOM 860 C CA . VAL A 1 110 ? -6.532 -10.481 -0.463 1.00 98.50 110 VAL A CA 1
ATOM 861 C C . VAL A 1 110 ? -6.836 -10.107 -1.910 1.00 98.50 110 VAL A C 1
ATOM 863 O O . VAL A 1 110 ? -7.527 -10.854 -2.599 1.00 98.50 110 VAL A O 1
ATOM 866 N N . HIS A 1 111 ? -6.305 -8.979 -2.376 1.00 98.44 111 HIS A N 1
ATOM 867 C CA . HIS A 1 111 ? -6.369 -8.558 -3.768 1.00 98.44 111 HIS A CA 1
ATOM 868 C C . HIS A 1 111 ? -5.129 -7.737 -4.124 1.00 98.44 111 HIS A C 1
ATOM 870 O O . HIS A 1 111 ? -4.560 -7.052 -3.270 1.00 98.44 111 HIS A O 1
ATOM 876 N N . GLU A 1 112 ? -4.728 -7.798 -5.388 1.00 98.25 112 GLU A N 1
ATOM 877 C CA . GLU A 1 112 ? -3.560 -7.110 -5.922 1.00 98.25 112 GLU A CA 1
ATOM 878 C C . GLU A 1 112 ? -3.854 -6.629 -7.341 1.00 98.25 112 GLU A C 1
ATOM 880 O O . GLU A 1 112 ? -4.499 -7.322 -8.126 1.00 98.25 112 GLU A O 1
ATOM 885 N N . TRP A 1 113 ? -3.374 -5.431 -7.650 1.00 98.38 113 TRP A N 1
ATOM 886 C CA . TRP A 1 113 ? -3.410 -4.843 -8.977 1.00 98.38 113 TRP A CA 1
ATOM 887 C C . TRP A 1 113 ? -2.059 -4.192 -9.265 1.00 98.38 113 TRP A C 1
ATOM 889 O O . TRP A 1 113 ? -1.599 -3.362 -8.481 1.00 98.38 113 TRP A O 1
ATOM 899 N N . LYS A 1 114 ? -1.425 -4.572 -10.374 1.00 97.62 114 LYS A N 1
ATOM 900 C CA . LYS A 1 114 ? -0.101 -4.091 -10.789 1.00 97.62 114 LYS A CA 1
ATOM 901 C C . LYS A 1 114 ? -0.249 -3.243 -12.036 1.00 97.62 114 LYS A C 1
ATOM 903 O O . LYS A 1 114 ? -0.720 -3.746 -13.053 1.00 97.62 114 LYS A O 1
ATOM 908 N N . SER A 1 115 ? 0.155 -1.978 -11.987 1.00 95.00 115 SER A N 1
ATOM 909 C CA . SER A 1 115 ? -0.135 -1.037 -13.077 1.00 95.00 115 SER A CA 1
ATOM 910 C C . SER A 1 115 ? 0.383 -1.510 -14.436 1.00 95.00 115 SER A C 1
ATOM 912 O O . SER A 1 115 ? -0.342 -1.466 -15.429 1.00 95.00 115 SER A O 1
ATOM 914 N N . TRP A 1 116 ? 1.594 -2.063 -14.468 1.00 93.69 116 TRP A N 1
ATOM 915 C CA . TRP A 1 116 ? 2.254 -2.534 -15.686 1.00 93.69 116 TRP A CA 1
ATOM 916 C C . TRP A 1 116 ? 1.639 -3.800 -16.302 1.00 93.69 116 TRP A C 1
ATOM 918 O O . TRP A 1 116 ? 1.984 -4.150 -17.426 1.00 93.69 116 TRP A O 1
ATOM 928 N N . GLU A 1 117 ? 0.735 -4.500 -15.611 1.00 94.62 117 GLU A N 1
ATOM 929 C CA . GLU A 1 117 ? -0.026 -5.617 -16.199 1.00 94.62 117 GLU A CA 1
ATOM 930 C C . GLU A 1 117 ? -1.236 -5.131 -17.012 1.00 94.62 117 GLU A C 1
ATOM 932 O O . GLU A 1 117 ? -1.869 -5.911 -17.725 1.00 94.62 117 GLU A O 1
ATOM 937 N N . HIS A 1 118 ? -1.545 -3.836 -16.922 1.00 94.00 118 HIS A N 1
ATOM 938 C CA . HIS A 1 118 ? -2.707 -3.206 -17.542 1.00 94.00 118 HIS A CA 1
ATOM 939 C C . HIS A 1 118 ? -2.349 -2.097 -18.538 1.00 94.00 118 HIS A C 1
ATOM 941 O O . HIS A 1 118 ? -3.255 -1.475 -19.090 1.00 94.00 118 HIS A O 1
ATOM 947 N N . LEU A 1 119 ? -1.056 -1.870 -18.775 1.00 90.81 119 LEU A N 1
ATOM 948 C CA . LEU A 1 119 ? -0.537 -0.927 -19.764 1.00 90.81 119 LEU A CA 1
ATOM 949 C C . LEU A 1 119 ? 0.080 -1.681 -20.947 1.00 90.81 119 LEU A C 1
ATOM 951 O O . LEU A 1 119 ? 0.628 -2.777 -20.797 1.00 90.81 119 LEU A O 1
ATOM 955 N N . SER A 1 120 ? -0.012 -1.090 -22.133 1.00 90.44 120 SER A N 1
ATOM 956 C CA . SER A 1 120 ? 0.569 -1.614 -23.364 1.00 90.44 120 SER A CA 1
ATOM 957 C C . SER A 1 120 ? 1.945 -1.008 -23.611 1.00 90.44 120 SER A C 1
ATOM 959 O O . SER A 1 120 ? 2.066 0.184 -23.865 1.00 90.44 120 SER A O 1
ATOM 961 N N . PHE A 1 121 ? 2.990 -1.836 -23.651 1.00 89.69 121 PHE A N 1
ATOM 962 C CA . PHE A 1 121 ? 4.352 -1.374 -23.966 1.00 89.69 121 PHE A CA 1
ATOM 963 C C . PHE A 1 121 ? 4.512 -0.790 -25.381 1.00 89.69 121 PHE A C 1
ATOM 965 O O . PHE A 1 121 ? 5.498 -0.099 -25.647 1.00 89.69 121 PHE A O 1
ATOM 972 N N . ASP A 1 122 ? 3.569 -1.081 -26.282 1.00 88.69 122 ASP A N 1
ATOM 973 C CA . ASP A 1 122 ? 3.593 -0.619 -27.672 1.00 88.69 122 ASP A CA 1
ATOM 974 C C . ASP A 1 122 ? 2.805 0.688 -27.875 1.00 88.69 122 ASP A C 1
ATOM 976 O O . ASP A 1 122 ? 3.077 1.428 -28.821 1.00 88.69 122 ASP A O 1
ATOM 980 N N . GLU A 1 123 ? 1.823 0.972 -27.012 1.00 88.94 123 GLU A N 1
ATOM 981 C CA . GLU A 1 123 ? 0.907 2.117 -27.156 1.00 88.94 123 GLU A CA 1
ATOM 982 C C . GLU A 1 123 ? 1.115 3.173 -26.059 1.00 88.94 123 GLU A C 1
ATOM 984 O O . GLU A 1 123 ? 1.112 4.371 -26.348 1.00 88.94 123 GLU A O 1
ATOM 989 N N . ASP A 1 124 ? 1.352 2.736 -24.820 1.00 87.50 124 ASP A N 1
ATOM 990 C CA . ASP A 1 124 ? 1.497 3.580 -23.636 1.00 87.50 124 ASP A CA 1
ATOM 991 C C . ASP A 1 124 ? 2.980 3.898 -23.392 1.00 87.50 124 ASP A C 1
ATOM 993 O O . ASP A 1 124 ? 3.651 3.301 -22.549 1.00 87.50 124 ASP A O 1
ATOM 997 N N . ILE A 1 125 ? 3.508 4.840 -24.173 1.00 77.06 125 ILE A N 1
ATOM 998 C CA . ILE A 1 125 ? 4.868 5.372 -24.006 1.00 77.06 125 ILE A CA 1
ATOM 999 C C . ILE A 1 125 ? 4.819 6.490 -22.959 1.00 77.06 125 ILE A C 1
ATOM 1001 O O . ILE A 1 125 ? 4.133 7.496 -23.171 1.00 77.06 125 ILE A O 1
ATOM 1005 N N . ILE A 1 126 ? 5.550 6.324 -21.854 1.00 59.97 126 ILE A N 1
ATOM 1006 C CA . ILE A 1 126 ? 5.559 7.239 -20.697 1.00 59.97 126 ILE A CA 1
ATOM 1007 C C . ILE A 1 126 ? 6.973 7.720 -20.376 1.00 59.97 126 ILE A C 1
ATOM 1009 O O . ILE A 1 126 ? 7.940 6.949 -20.569 1.00 59.97 126 ILE A O 1
#

pLDDT: mean 91.86, std 8.48, range [47.84, 98.62]

Sequence (126 aa):
YTLFANLLPNGNLLFYTSAPSEPGPMTEIGGHSGGLVELDWDGNLVWQLENPWLHHDFQRLPNGNTLALMWEEMSSDTTFRVNGGFTTAEDPVHMLGDVVREFNPKGEVVHEWKSWEHLSFDEDII